Protein AF-A0A9E0VFA7-F1 (afdb_monomer)

pLDDT: mean 85.07, std 14.91, range [40.34, 97.62]

Solvent-accessible surface area (backbone atoms only — not comparable to full-atom values): 9051 Å² total; per-residue (Å²): 84,67,51,34,34,36,66,88,75,55,66,64,76,35,73,56,72,43,45,47,101,84,68,49,16,38,23,59,48,34,60,34,69,40,54,29,66,92,54,72,60,53,74,63,62,88,56,39,33,66,46,60,54,50,78,80,48,56,93,80,73,65,58,64,17,27,34,29,27,30,57,41,98,86,35,36,60,39,95,61,74,56,40,35,35,30,35,58,51,71,60,99,60,26,35,34,28,40,38,37,32,65,91,67,31,24,33,43,80,49,71,23,37,55,61,96,66,88,65,85,39,69,63,34,31,80,44,34,20,31,40,32,30,72,67,28,51,52,52,54,73,65,58,73,92,82,80,91,84,89,88,76,85,86,72,88,80,132

Radius of gyration: 18.78 Å; Cα contacts (8 Å, |Δi|>4): 299; chains: 1; bounding box: 44×72×36 Å

Structure (mmCIF, N/CA/C/O backbone):
data_AF-A0A9E0VFA7-F1
#
_entry.id   AF-A0A9E0VFA7-F1
#
loop_
_atom_site.group_PDB
_atom_site.id
_atom_site.type_symbol
_atom_site.label_atom_id
_atom_site.label_alt_id
_atom_site.label_comp_id
_atom_site.label_asym_id
_atom_site.label_entity_id
_atom_site.label_seq_id
_atom_site.pdbx_PDB_ins_code
_atom_site.Cartn_x
_atom_site.Cartn_y
_atom_site.Cartn_z
_atom_site.occupancy
_atom_site.B_iso_or_equiv
_atom_site.auth_seq_id
_atom_site.auth_comp_id
_atom_site.auth_asym_id
_atom_site.auth_atom_id
_atom_site.pdbx_PDB_model_num
ATOM 1 N N . MET A 1 1 ? 10.549 -10.320 6.053 1.00 67.88 1 MET A N 1
ATOM 2 C CA . MET A 1 1 ? 9.140 -10.601 5.684 1.00 67.88 1 MET A CA 1
ATOM 3 C C . MET A 1 1 ? 8.319 -9.315 5.656 1.00 67.88 1 MET A C 1
ATOM 5 O O . MET A 1 1 ? 8.331 -8.617 6.662 1.00 67.88 1 MET A O 1
ATOM 9 N N . PRO A 1 2 ? 7.638 -8.977 4.548 1.00 82.06 2 PRO A N 1
ATOM 10 C CA . PRO A 1 2 ? 6.788 -7.786 4.464 1.00 82.06 2 PRO A CA 1
ATOM 11 C C . PRO A 1 2 ? 5.551 -7.907 5.367 1.00 82.06 2 PRO A C 1
ATOM 13 O O . PRO A 1 2 ? 5.141 -9.011 5.723 1.00 82.06 2 PRO A O 1
ATOM 16 N N . PHE A 1 3 ? 4.925 -6.781 5.716 1.00 90.62 3 PHE A N 1
ATOM 17 C CA . PHE A 1 3 ? 3.657 -6.806 6.451 1.00 90.62 3 PHE A CA 1
ATOM 18 C C . PHE A 1 3 ? 2.528 -7.245 5.523 1.00 90.62 3 PHE A C 1
ATOM 20 O O . PHE A 1 3 ? 2.261 -6.577 4.523 1.00 90.62 3 PHE A O 1
ATOM 27 N N . VAL A 1 4 ? 1.865 -8.353 5.853 1.00 93.56 4 VAL A N 1
ATOM 28 C CA . VAL A 1 4 ? 0.746 -8.894 5.074 1.00 93.56 4 VAL A CA 1
ATOM 29 C C . VAL A 1 4 ? -0.527 -8.795 5.901 1.00 93.56 4 VAL A C 1
ATOM 31 O O . VAL A 1 4 ? -0.654 -9.438 6.939 1.00 93.56 4 VAL A O 1
ATOM 34 N N . VAL A 1 5 ? -1.468 -7.980 5.442 1.00 94.31 5 VAL A N 1
ATOM 35 C CA . VAL A 1 5 ? -2.815 -7.859 5.996 1.00 94.31 5 VAL A CA 1
ATOM 36 C C . VAL A 1 5 ? -3.638 -9.083 5.614 1.00 94.31 5 VAL A C 1
ATOM 38 O O . VAL A 1 5 ? -3.678 -9.493 4.454 1.00 94.31 5 VAL A O 1
ATOM 41 N N . ASP A 1 6 ? -4.354 -9.632 6.588 1.00 95.12 6 ASP A N 1
ATOM 42 C CA . ASP A 1 6 ? -5.394 -10.622 6.363 1.00 95.12 6 ASP A CA 1
ATOM 43 C C . ASP A 1 6 ? -6.612 -9.940 5.727 1.00 95.12 6 ASP A C 1
ATOM 45 O O . ASP A 1 6 ? -7.550 -9.491 6.388 1.00 95.12 6 ASP A O 1
ATOM 49 N N . VAL A 1 7 ? -6.570 -9.849 4.400 1.00 93.69 7 VAL A N 1
ATOM 50 C CA . VAL A 1 7 ? -7.603 -9.235 3.556 1.00 93.69 7 VAL A CA 1
ATOM 51 C C . VAL A 1 7 ? -9.001 -9.812 3.783 1.00 93.69 7 VAL A C 1
ATOM 53 O O . VAL A 1 7 ? -9.976 -9.117 3.516 1.00 93.69 7 VAL A O 1
ATOM 56 N N . SER A 1 8 ? -9.124 -11.047 4.290 1.00 92.81 8 SER A N 1
ATOM 57 C CA . SER A 1 8 ? -10.424 -11.665 4.590 1.00 92.81 8 SER A CA 1
ATOM 58 C C . SER A 1 8 ? -11.102 -11.060 5.823 1.00 92.81 8 SER A C 1
ATOM 60 O O . SER A 1 8 ? -12.323 -11.110 5.948 1.00 92.81 8 SER A O 1
ATOM 62 N N . LYS A 1 9 ? -10.314 -10.447 6.711 1.00 93.19 9 LYS A N 1
ATOM 63 C CA . LYS A 1 9 ? -10.776 -9.795 7.942 1.00 93.19 9 LYS A CA 1
ATOM 64 C C . LYS A 1 9 ? -10.898 -8.278 7.801 1.00 93.19 9 LYS A C 1
ATOM 66 O O . LYS A 1 9 ? -11.236 -7.595 8.769 1.00 93.19 9 LYS A O 1
ATOM 71 N N . VAL A 1 10 ? -10.602 -7.731 6.622 1.00 93.69 10 VAL A N 1
ATOM 72 C CA . VAL A 1 10 ? -10.739 -6.297 6.365 1.00 93.69 10 VAL A CA 1
ATOM 73 C C . VAL A 1 10 ? -12.216 -5.928 6.245 1.00 93.69 10 VAL A C 1
ATOM 75 O O . VAL A 1 10 ? -12.956 -6.501 5.449 1.00 93.69 10 VAL A O 1
ATOM 78 N N . GLN A 1 11 ? -12.641 -4.924 7.010 1.00 93.19 11 GLN A N 1
ATOM 79 C CA . GLN A 1 11 ? -14.004 -4.395 6.962 1.00 93.19 11 GLN A CA 1
ATOM 80 C C . GLN A 1 11 ? -14.161 -3.414 5.792 1.00 93.19 11 GLN A C 1
ATOM 82 O O . GLN A 1 11 ? -13.991 -2.202 5.937 1.00 93.19 11 GLN A O 1
ATOM 87 N N . LEU A 1 12 ? -14.466 -3.949 4.609 1.00 92.88 12 LEU A N 1
ATOM 88 C CA . LEU A 1 12 ? -14.737 -3.151 3.411 1.00 92.88 12 LEU A CA 1
ATOM 89 C C . LEU A 1 12 ? -16.100 -2.462 3.494 1.00 92.88 12 LEU A C 1
ATOM 91 O O . LEU A 1 12 ? -17.063 -3.032 3.997 1.00 92.88 12 LEU A O 1
ATOM 95 N N . ASN A 1 13 ? -16.199 -1.256 2.933 1.00 91.94 13 ASN A N 1
ATOM 96 C CA . ASN A 1 13 ? -17.434 -0.462 2.861 1.00 91.94 13 ASN A CA 1
ATOM 97 C C . ASN A 1 13 ? -18.069 -0.075 4.212 1.00 91.94 13 ASN A C 1
ATOM 99 O O . ASN A 1 13 ? -19.162 0.488 4.218 1.00 91.94 13 ASN A O 1
ATOM 103 N N . VAL A 1 14 ? -17.392 -0.307 5.337 1.00 92.50 14 VAL A N 1
ATOM 104 C CA . VAL A 1 14 ? -17.870 0.078 6.670 1.00 92.50 14 VAL A CA 1
ATOM 105 C C . VAL A 1 14 ? -17.295 1.445 7.044 1.00 92.50 14 VAL A C 1
ATOM 107 O O . VAL A 1 14 ? -16.077 1.630 7.098 1.00 92.50 14 VAL A O 1
ATOM 110 N N . GLU A 1 15 ? -18.167 2.425 7.282 1.00 89.81 15 GLU A N 1
ATOM 111 C CA . GLU A 1 15 ? -17.752 3.780 7.656 1.00 89.81 15 GLU A CA 1
ATOM 112 C C . GLU A 1 15 ? -17.114 3.804 9.048 1.00 89.81 15 GLU A C 1
ATOM 114 O O . GLU A 1 15 ? -17.658 3.281 10.019 1.00 89.81 15 GLU A O 1
ATOM 119 N N . GLY A 1 16 ? -15.940 4.425 9.149 1.00 88.38 16 GLY A N 1
ATOM 120 C CA . GLY A 1 16 ? -15.230 4.602 10.410 1.00 88.38 16 GLY A CA 1
ATOM 121 C C . GLY A 1 16 ? -14.711 3.305 11.033 1.00 88.38 16 GLY A C 1
ATOM 122 O O . GLY A 1 16 ? -14.356 3.334 12.212 1.00 88.38 16 GLY A O 1
ATOM 123 N N . ALA A 1 17 ? -14.646 2.205 10.269 1.00 89.81 17 ALA A N 1
ATOM 124 C CA . ALA A 1 17 ? -14.107 0.927 10.739 1.00 89.81 17 ALA A CA 1
ATOM 125 C C . ALA A 1 17 ? -12.658 1.052 11.230 1.00 89.81 17 ALA A C 1
ATOM 127 O O . ALA A 1 17 ? -12.287 0.430 12.220 1.00 89.81 17 ALA A O 1
ATOM 128 N N . TYR A 1 18 ? -11.871 1.907 10.569 1.00 90.88 18 TYR A N 1
ATOM 129 C CA . TYR A 1 18 ? -10.485 2.190 10.925 1.00 90.88 18 TYR A CA 1
ATOM 130 C C . TYR A 1 18 ? -10.308 3.690 11.145 1.00 90.88 18 TYR A C 1
ATOM 132 O O . TYR A 1 18 ? -9.979 4.444 10.228 1.00 90.88 18 TYR A O 1
ATOM 140 N N . LYS A 1 19 ? -10.569 4.147 12.368 1.00 92.31 19 LYS A N 1
ATOM 141 C CA . LYS A 1 19 ? -10.413 5.550 12.764 1.00 92.31 19 LYS A CA 1
ATOM 142 C C . LYS A 1 19 ? -9.446 5.673 13.928 1.00 92.31 19 LYS A C 1
ATOM 144 O O . LYS A 1 19 ? -9.333 4.777 14.764 1.00 92.31 19 LYS A O 1
ATOM 149 N N . ASN A 1 20 ? -8.737 6.791 14.000 1.00 89.19 20 ASN A N 1
ATOM 150 C CA . ASN A 1 20 ? -7.921 7.091 15.171 1.00 89.19 20 ASN A CA 1
ATOM 151 C C . ASN A 1 20 ? -8.798 7.616 16.325 1.00 89.19 20 ASN A C 1
ATOM 153 O O . ASN A 1 20 ? -9.995 7.856 16.160 1.00 89.19 20 ASN A O 1
ATOM 157 N N . GLY A 1 21 ? -8.195 7.857 17.493 1.00 85.19 21 GLY A N 1
ATOM 158 C CA . GLY A 1 21 ? -8.906 8.401 18.660 1.00 85.19 21 GLY A CA 1
ATOM 159 C C . GLY A 1 21 ? -9.537 9.788 18.454 1.00 85.19 21 GLY A C 1
ATOM 160 O O . GLY A 1 21 ? -10.347 10.207 19.271 1.00 85.19 21 GLY A O 1
ATOM 161 N N . LYS A 1 22 ? -9.203 10.493 17.363 1.00 86.69 22 LYS A N 1
ATOM 162 C CA . LYS A 1 22 ? -9.805 11.778 16.963 1.00 86.69 22 LYS A CA 1
ATOM 163 C C . LYS A 1 22 ? -10.931 11.619 15.931 1.00 86.69 22 LYS A C 1
ATOM 165 O O . LYS A 1 22 ? -11.510 12.612 15.512 1.00 86.69 22 LYS A O 1
ATOM 170 N N . GLY A 1 23 ? -11.229 10.391 15.502 1.00 86.00 23 GLY A N 1
ATOM 171 C CA . GLY A 1 23 ? -12.226 10.102 14.471 1.00 86.00 23 GLY A CA 1
ATOM 172 C C . GLY A 1 23 ? -11.729 10.248 13.027 1.00 86.00 23 GLY A C 1
ATOM 173 O O . GLY A 1 23 ? -12.529 10.093 12.107 1.00 86.00 23 GLY A O 1
ATOM 174 N N . ASN A 1 24 ? -10.434 10.498 12.802 1.00 89.50 24 ASN A N 1
ATOM 175 C CA . ASN A 1 24 ? -9.875 10.611 11.451 1.00 89.50 24 ASN A CA 1
ATOM 176 C C . ASN A 1 24 ? -9.651 9.227 10.830 1.00 89.50 24 ASN A C 1
ATOM 178 O O . ASN A 1 24 ? -9.212 8.296 11.508 1.00 89.50 24 ASN A O 1
ATOM 182 N N . THR A 1 25 ? -9.879 9.127 9.524 1.00 88.75 25 THR A N 1
ATOM 183 C CA . THR A 1 25 ? -9.824 7.899 8.712 1.00 88.75 25 THR A CA 1
ATOM 184 C C . THR A 1 25 ? -8.699 8.001 7.684 1.00 88.75 25 THR A C 1
ATOM 186 O O . THR A 1 25 ? -8.888 7.907 6.474 1.00 88.75 25 THR A O 1
ATOM 189 N N . GLU A 1 26 ? -7.488 8.254 8.171 1.00 90.38 26 GLU A N 1
ATOM 190 C CA . GLU A 1 26 ? -6.306 8.404 7.322 1.00 90.38 26 GLU A CA 1
ATOM 191 C C . GLU A 1 26 ? -5.855 7.057 6.737 1.00 90.38 26 GLU A C 1
ATOM 193 O O . GLU A 1 26 ? -6.118 5.989 7.298 1.00 90.38 26 GLU A O 1
ATOM 198 N N . CYS A 1 27 ? -5.128 7.108 5.621 1.00 90.44 27 CYS A N 1
ATOM 199 C CA . CYS A 1 27 ? -4.595 5.923 4.948 1.00 90.44 27 CYS A CA 1
ATOM 200 C C . CYS A 1 27 ? -3.649 5.111 5.846 1.00 90.44 27 CYS A C 1
ATOM 202 O O . CYS A 1 27 ? -3.764 3.890 5.939 1.00 90.44 27 CYS A O 1
ATOM 204 N N . VAL A 1 28 ? -2.776 5.802 6.587 1.00 91.19 28 VAL A N 1
ATOM 205 C CA . VAL A 1 28 ? -1.843 5.191 7.548 1.00 91.19 28 VAL A CA 1
ATOM 206 C C . VAL A 1 28 ? -2.589 4.505 8.694 1.00 91.19 28 VAL A C 1
ATOM 208 O O . VAL A 1 28 ? -2.216 3.409 9.101 1.00 91.19 28 VAL A O 1
ATOM 211 N N . VAL A 1 29 ? -3.670 5.119 9.185 1.00 91.44 29 VAL A N 1
ATOM 212 C CA . VAL A 1 29 ? -4.480 4.566 10.282 1.00 91.44 29 VAL A CA 1
ATOM 213 C C . VAL A 1 29 ? -5.069 3.218 9.885 1.00 91.44 29 VAL A C 1
ATOM 215 O O . VAL A 1 29 ? -5.031 2.284 10.681 1.00 91.44 29 VAL A O 1
ATOM 218 N N . PHE A 1 30 ? -5.556 3.095 8.648 1.00 93.62 30 PHE A N 1
ATOM 219 C CA . PHE A 1 30 ? -6.049 1.818 8.145 1.00 93.62 30 PHE A CA 1
ATOM 220 C C . PHE A 1 30 ? -4.967 0.749 8.143 1.00 93.62 30 PHE A C 1
ATOM 222 O O . PHE A 1 30 ? -5.155 -0.284 8.775 1.00 93.62 30 PHE A O 1
ATOM 229 N N . VAL A 1 31 ? -3.829 0.987 7.488 1.00 93.50 31 VAL A N 1
ATOM 230 C CA . VAL A 1 31 ? -2.798 -0.057 7.379 1.00 93.50 31 VAL A CA 1
ATOM 231 C C . VAL A 1 31 ? -2.207 -0.441 8.740 1.00 93.50 31 VAL A C 1
ATOM 233 O O . VAL A 1 31 ? -1.838 -1.593 8.928 1.00 93.50 31 VAL A O 1
ATOM 236 N N . GLN A 1 32 ? -2.168 0.478 9.711 1.00 92.94 32 GLN A N 1
ATOM 237 C CA . GLN A 1 32 ? -1.704 0.197 11.077 1.00 92.94 32 GLN A CA 1
ATOM 238 C C . GLN A 1 32 ? -2.697 -0.606 11.918 1.00 92.94 32 GLN A C 1
ATOM 240 O O . GLN A 1 32 ? -2.275 -1.407 12.749 1.00 92.94 32 GLN A O 1
ATOM 245 N N . GLN A 1 33 ? -3.999 -0.394 11.721 1.00 93.94 33 GLN A N 1
ATOM 246 C CA . GLN A 1 33 ? -5.056 -1.091 12.460 1.00 93.94 33 GLN A CA 1
ATOM 247 C C . GLN A 1 33 ? -5.551 -2.361 11.756 1.00 93.94 33 GLN A C 1
ATOM 249 O O . GLN A 1 33 ? -6.254 -3.1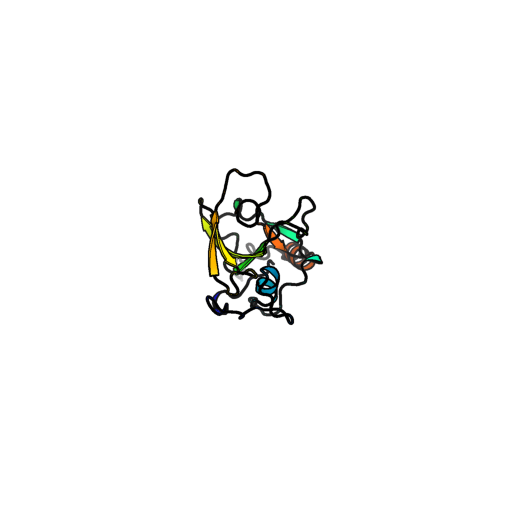68 12.364 1.00 93.94 33 GLN A O 1
ATOM 254 N N . ALA A 1 34 ? -5.229 -2.536 10.474 1.00 93.25 34 ALA A N 1
ATOM 255 C CA . ALA A 1 34 ? -5.623 -3.708 9.714 1.00 93.25 34 ALA A CA 1
ATOM 256 C C . ALA A 1 34 ? -4.995 -4.983 10.314 1.00 93.25 34 ALA A C 1
ATOM 258 O O . ALA A 1 34 ? -3.818 -4.982 10.683 1.00 93.25 34 ALA A O 1
ATOM 259 N N . PRO A 1 35 ? -5.761 -6.083 10.412 1.00 92.44 35 PRO A N 1
ATOM 260 C CA . PRO A 1 35 ? -5.275 -7.315 11.018 1.00 92.44 35 PRO A CA 1
ATOM 261 C C . PRO A 1 35 ? -4.189 -7.935 10.142 1.00 92.44 35 PRO A C 1
ATOM 263 O O . PRO A 1 35 ? -4.428 -8.214 8.969 1.00 92.44 35 PRO A O 1
ATOM 266 N N . LEU A 1 36 ? -3.006 -8.177 10.702 1.00 92.75 36 LEU A N 1
ATOM 267 C CA . LEU A 1 36 ? -1.928 -8.865 9.996 1.00 92.75 36 LEU A CA 1
ATOM 268 C C . LEU A 1 36 ? -2.087 -10.388 10.061 1.00 92.75 36 LEU A C 1
ATOM 270 O O . LEU A 1 36 ? -2.552 -10.949 11.059 1.00 92.75 36 LEU A O 1
ATOM 274 N N . VAL A 1 37 ? -1.646 -11.067 9.004 1.00 89.38 37 VAL A N 1
ATOM 275 C CA . VAL A 1 37 ? -1.430 -12.515 9.005 1.00 89.38 37 VAL A CA 1
ATOM 276 C C . VAL A 1 37 ? -0.347 -12.826 10.043 1.00 89.38 37 VAL A C 1
ATOM 278 O O . VAL A 1 37 ? 0.745 -12.271 9.985 1.00 89.38 37 VAL A O 1
ATOM 281 N N . GLY A 1 38 ? -0.660 -13.684 11.016 1.00 84.75 38 GLY A N 1
ATOM 282 C CA . GLY A 1 38 ? 0.231 -13.982 12.148 1.00 84.75 38 GLY A CA 1
ATOM 283 C C . GLY A 1 38 ? 0.088 -13.040 13.353 1.00 84.75 38 GLY A C 1
ATOM 284 O O . GLY A 1 38 ? 0.730 -13.269 14.374 1.00 84.75 38 GLY A O 1
ATOM 285 N N . GLY A 1 39 ? -0.794 -12.037 13.279 1.00 83.81 39 GLY A N 1
ATOM 286 C CA . GLY A 1 39 ? -1.047 -11.090 14.366 1.00 83.81 39 GLY A CA 1
ATOM 287 C C . GLY A 1 39 ? -0.067 -9.912 14.411 1.00 83.81 39 GLY A C 1
ATOM 288 O O . GLY A 1 39 ? 0.823 -9.775 13.576 1.00 83.81 39 GLY A O 1
ATOM 289 N N . GLY A 1 40 ? -0.265 -9.024 15.388 1.00 86.50 40 GLY A N 1
ATOM 290 C CA . GLY A 1 40 ? 0.479 -7.768 15.508 1.00 86.50 40 GLY A CA 1
ATOM 291 C C . GLY A 1 40 ? -0.117 -6.626 14.679 1.00 86.50 40 GLY A C 1
ATOM 292 O O . GLY A 1 40 ? -1.257 -6.691 14.222 1.00 86.50 40 GLY A O 1
ATOM 293 N N . SER A 1 41 ? 0.663 -5.559 14.519 1.00 88.12 41 SER A N 1
ATOM 294 C CA . SER A 1 41 ? 0.263 -4.329 13.831 1.00 88.12 41 SER A CA 1
ATOM 295 C C . SER A 1 41 ? 1.437 -3.741 13.061 1.00 88.12 41 SER A C 1
ATOM 297 O O . SER A 1 41 ? 2.591 -3.884 13.474 1.00 88.12 41 SER A O 1
ATOM 299 N N . VAL A 1 42 ? 1.152 -3.023 11.976 1.00 89.88 42 VAL A N 1
ATOM 300 C CA . VAL A 1 42 ? 2.191 -2.284 11.249 1.00 89.88 42 VAL A CA 1
ATOM 301 C C . VAL A 1 42 ? 2.721 -1.164 12.156 1.00 89.88 42 VAL A C 1
ATOM 303 O O . VAL A 1 42 ? 1.922 -0.432 12.745 1.00 89.88 42 VAL A O 1
ATOM 306 N N . PRO A 1 43 ? 4.048 -1.002 12.300 1.00 92.06 43 PRO A N 1
ATOM 307 C CA . PRO A 1 43 ? 4.618 0.019 13.171 1.00 92.06 43 PRO A CA 1
ATOM 308 C C . PRO A 1 43 ? 4.377 1.450 12.662 1.00 92.06 43 PRO A C 1
ATOM 310 O O . PRO A 1 43 ? 3.856 1.683 11.567 1.00 92.06 43 PRO A O 1
ATOM 313 N N . GLY A 1 44 ? 4.802 2.432 13.462 1.00 92.00 44 GLY A N 1
ATOM 314 C CA . GLY A 1 44 ? 4.833 3.845 13.077 1.00 92.00 44 GLY A CA 1
ATOM 315 C C . GLY A 1 44 ? 5.607 4.092 11.776 1.00 92.00 44 GLY A C 1
ATOM 316 O O . GLY A 1 44 ? 6.612 3.433 11.513 1.00 92.00 44 GLY A O 1
ATOM 317 N N . THR A 1 45 ? 5.171 5.077 10.985 1.00 92.56 45 THR A N 1
ATOM 318 C CA . THR A 1 45 ? 5.755 5.399 9.666 1.00 92.56 45 THR A CA 1
ATOM 319 C C . THR A 1 45 ? 7.226 5.813 9.727 1.00 92.56 45 THR A C 1
ATOM 321 O O . THR A 1 45 ? 7.928 5.704 8.729 1.00 92.56 45 THR A O 1
ATOM 324 N N . SER A 1 46 ? 7.720 6.248 10.891 1.00 90.38 46 SER A N 1
ATOM 325 C CA . SER A 1 46 ? 9.139 6.554 11.126 1.00 90.38 46 SER A CA 1
ATOM 326 C C . SER A 1 46 ? 10.053 5.331 11.019 1.00 90.38 46 SER A C 1
ATOM 328 O O . SER A 1 46 ? 11.246 5.477 10.767 1.00 90.38 46 SER A O 1
ATOM 330 N N . LEU A 1 47 ? 9.505 4.129 11.208 1.00 91.25 47 LEU A N 1
ATOM 331 C CA . LEU A 1 47 ? 10.239 2.870 11.091 1.00 91.25 47 LEU A CA 1
ATOM 332 C C . LEU A 1 47 ? 10.164 2.276 9.683 1.00 91.25 47 LEU A C 1
ATOM 334 O O . LEU A 1 47 ? 10.873 1.310 9.397 1.00 91.25 47 LEU A O 1
ATOM 338 N N . TRP A 1 48 ? 9.311 2.829 8.818 1.00 93.62 48 TRP A N 1
ATOM 339 C CA . TRP A 1 48 ? 9.101 2.297 7.482 1.00 93.62 48 TRP A CA 1
ATOM 340 C C . TRP A 1 48 ? 10.308 2.572 6.600 1.00 93.62 48 TRP A C 1
ATOM 342 O O . TRP A 1 48 ? 10.886 3.660 6.603 1.00 93.62 48 TRP A O 1
ATOM 352 N N . LYS A 1 49 ? 10.654 1.563 5.813 1.00 91.00 49 LYS A N 1
ATOM 353 C CA . LYS A 1 49 ? 11.693 1.605 4.802 1.00 91.00 49 LYS A CA 1
ATOM 354 C C . LYS A 1 49 ? 11.122 1.164 3.469 1.00 91.00 49 LYS A C 1
ATOM 356 O O . LYS A 1 49 ? 10.252 0.293 3.401 1.00 91.00 49 LYS A O 1
ATOM 361 N N . LYS A 1 50 ? 11.628 1.818 2.429 1.00 91.75 50 LYS A N 1
ATOM 362 C CA . LYS A 1 50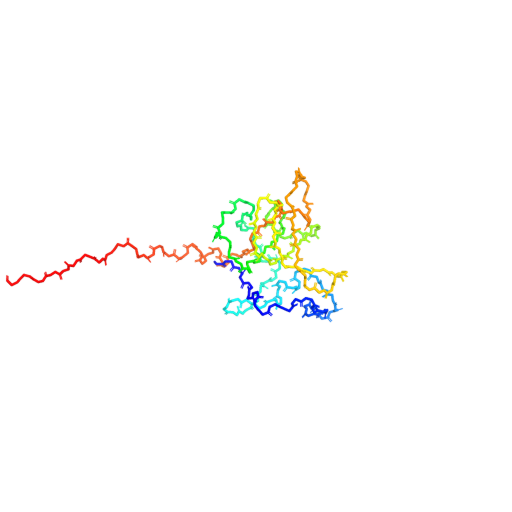 ? 11.332 1.526 1.034 1.00 91.75 50 LYS A CA 1
ATOM 363 C C . LYS A 1 50 ? 11.879 0.141 0.686 1.00 91.75 50 LYS A C 1
ATOM 365 O O . LYS A 1 50 ? 13.093 -0.035 0.634 1.00 91.75 50 LYS A O 1
ATOM 370 N N . GLY A 1 51 ? 10.984 -0.819 0.486 1.00 92.38 51 GLY A N 1
ATOM 371 C CA . GLY A 1 51 ? 11.320 -2.171 0.050 1.00 92.38 51 GLY A CA 1
ATOM 372 C C . GLY A 1 51 ? 11.246 -2.322 -1.468 1.00 92.38 51 GLY A C 1
ATOM 373 O O . GLY A 1 51 ? 11.540 -1.397 -2.234 1.00 92.38 51 GLY A O 1
ATOM 374 N N . LYS A 1 52 ? 10.809 -3.506 -1.909 1.00 92.50 52 LYS A N 1
ATOM 375 C CA . LYS A 1 52 ? 10.641 -3.840 -3.330 1.00 92.50 52 LYS A CA 1
ATOM 376 C C . LYS A 1 52 ? 9.717 -2.848 -4.046 1.00 92.50 52 LYS A C 1
ATOM 378 O O . LYS A 1 52 ? 8.663 -2.470 -3.534 1.00 92.50 52 LYS A O 1
ATOM 383 N N . TYR A 1 53 ? 10.109 -2.451 -5.252 1.00 93.88 53 TYR A N 1
ATOM 384 C CA . TYR A 1 53 ? 9.283 -1.616 -6.114 1.00 93.88 53 TYR A CA 1
ATOM 385 C C . TYR A 1 53 ? 8.133 -2.426 -6.711 1.00 93.88 53 TYR A C 1
ATOM 387 O O . TYR A 1 53 ? 8.354 -3.493 -7.277 1.00 93.88 53 TYR A O 1
ATOM 395 N N . VAL A 1 54 ? 6.902 -1.931 -6.550 1.00 94.25 54 VAL A N 1
ATOM 396 C CA . VAL A 1 54 ? 5.694 -2.708 -6.858 1.00 94.25 54 VAL A CA 1
ATOM 397 C C . VAL A 1 54 ? 5.551 -2.942 -8.363 1.00 94.25 54 VAL A C 1
ATOM 399 O O . VAL A 1 54 ? 5.345 -4.077 -8.776 1.00 94.25 54 VAL A O 1
ATOM 402 N N . LYS A 1 55 ? 5.764 -1.907 -9.186 1.00 92.00 55 LYS A N 1
ATOM 403 C CA . LYS A 1 55 ? 5.630 -1.987 -10.652 1.00 92.00 55 LYS A CA 1
ATOM 404 C C . LYS A 1 55 ? 6.565 -3.011 -11.304 1.00 92.00 55 LYS A C 1
ATOM 406 O O . LYS A 1 55 ? 6.157 -3.686 -12.240 1.00 92.00 55 LYS A O 1
ATOM 411 N N . ASP A 1 56 ? 7.787 -3.143 -10.796 1.00 92.56 56 ASP A N 1
ATOM 412 C CA . ASP A 1 56 ? 8.785 -4.060 -11.364 1.00 92.56 56 ASP A CA 1
ATOM 413 C C . ASP A 1 56 ? 8.634 -5.497 -10.836 1.00 92.56 56 ASP A C 1
ATOM 415 O O . ASP A 1 56 ? 9.308 -6.415 -11.308 1.00 92.56 56 ASP A O 1
ATOM 419 N N . ALA A 1 57 ? 7.769 -5.714 -9.841 1.00 91.38 57 ALA A N 1
ATOM 420 C CA . ALA A 1 57 ? 7.554 -7.032 -9.269 1.00 91.38 57 ALA A CA 1
ATOM 421 C C . ALA A 1 57 ? 6.755 -7.927 -10.225 1.00 91.38 57 ALA A C 1
ATOM 423 O O . ALA A 1 57 ? 5.697 -7.556 -10.738 1.00 91.38 57 ALA A O 1
ATOM 424 N N . LYS A 1 58 ? 7.230 -9.156 -10.428 1.00 87.56 58 LYS A N 1
ATOM 425 C CA . LYS A 1 58 ? 6.516 -10.139 -11.250 1.00 87.56 58 LYS A CA 1
ATOM 426 C C . LYS A 1 58 ? 5.270 -10.656 -10.534 1.00 87.56 58 LYS A C 1
ATOM 428 O O . LYS A 1 58 ? 5.160 -10.610 -9.305 1.00 87.56 58 LYS A O 1
ATOM 433 N N . ALA A 1 59 ? 4.339 -11.210 -11.309 1.00 79.19 59 ALA A N 1
ATOM 434 C CA . ALA A 1 59 ? 3.168 -11.885 -10.764 1.00 79.19 59 ALA A CA 1
ATOM 435 C C . ALA A 1 59 ? 3.589 -12.957 -9.739 1.00 79.19 59 ALA A C 1
ATOM 437 O O . ALA A 1 59 ? 4.412 -13.821 -10.033 1.00 79.19 59 ALA A O 1
ATOM 438 N N . GLY A 1 60 ? 3.030 -12.879 -8.530 1.00 83.06 60 GLY A N 1
ATOM 439 C CA . GLY A 1 60 ? 3.346 -13.786 -7.423 1.00 83.06 60 GLY A CA 1
ATOM 440 C C . GLY A 1 60 ? 4.508 -13.352 -6.522 1.00 83.06 60 GLY A C 1
ATOM 441 O O . GLY A 1 60 ? 4.663 -13.932 -5.453 1.00 83.06 60 GLY A O 1
ATOM 442 N N . GLU A 1 61 ? 5.285 -12.321 -6.876 1.00 89.62 61 GLU A N 1
ATOM 443 C CA . GLU A 1 61 ? 6.365 -11.830 -6.003 1.00 89.62 61 GLU A CA 1
ATOM 444 C C . GLU A 1 61 ? 5.864 -10.993 -4.821 1.00 89.62 61 GLU A C 1
ATOM 446 O O . GLU A 1 61 ? 6.527 -10.928 -3.786 1.00 89.62 61 GLU A O 1
ATOM 451 N N . ILE A 1 62 ? 4.717 -10.331 -4.979 1.00 93.31 62 ILE A N 1
ATOM 452 C CA . ILE A 1 62 ? 4.059 -9.568 -3.917 1.00 93.31 62 ILE A CA 1
ATOM 453 C C . ILE A 1 62 ? 2.788 -10.309 -3.530 1.00 93.31 62 ILE A C 1
ATOM 455 O O . ILE A 1 62 ? 1.894 -10.522 -4.355 1.00 93.31 62 ILE A O 1
ATOM 459 N N . ALA A 1 63 ? 2.714 -10.703 -2.263 1.00 94.12 63 ALA A N 1
ATOM 460 C CA . ALA A 1 63 ? 1.556 -11.392 -1.729 1.00 94.12 63 ALA A CA 1
ATOM 461 C C . ALA A 1 63 ? 0.348 -10.448 -1.653 1.00 94.12 63 ALA A C 1
ATOM 463 O O . ALA A 1 63 ? 0.453 -9.275 -1.285 1.00 94.12 63 ALA A O 1
ATOM 464 N N . LYS A 1 64 ? -0.842 -10.978 -1.94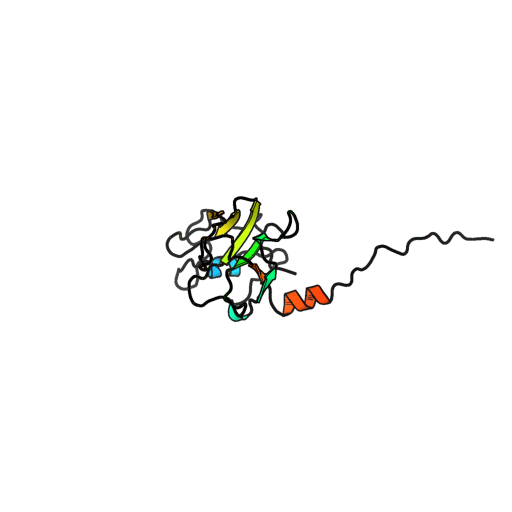5 1.00 95.88 64 LYS A N 1
ATOM 465 C CA . LYS A 1 64 ? -2.095 -10.278 -1.648 1.00 95.88 64 LYS A CA 1
ATOM 466 C C . LYS A 1 64 ? -2.139 -9.945 -0.153 1.00 95.88 64 LYS A C 1
ATOM 468 O O . LYS A 1 64 ? -1.903 -10.815 0.679 1.00 95.88 64 LYS A O 1
ATOM 473 N N . GLY A 1 65 ? -2.461 -8.699 0.173 1.00 95.81 65 GLY A N 1
ATOM 474 C CA . GLY A 1 65 ? -2.445 -8.178 1.536 1.00 95.81 65 GLY A CA 1
ATOM 475 C C . GLY A 1 65 ? -1.171 -7.419 1.902 1.00 95.81 65 GLY A C 1
ATOM 476 O O . GLY A 1 65 ? -1.139 -6.790 2.956 1.00 95.81 65 GLY A O 1
ATOM 477 N N . THR A 1 66 ? -0.124 -7.434 1.073 1.00 96.56 66 THR A N 1
ATOM 478 C CA . THR A 1 66 ? 1.111 -6.706 1.382 1.00 96.56 66 THR A CA 1
ATOM 479 C C . THR A 1 66 ? 0.862 -5.204 1.527 1.00 96.56 66 THR A C 1
ATOM 481 O O . THR A 1 66 ? 0.214 -4.578 0.691 1.00 96.56 66 THR A O 1
ATOM 484 N N . VAL A 1 67 ? 1.396 -4.606 2.588 1.00 96.75 67 VAL A N 1
ATOM 485 C CA . VAL A 1 67 ? 1.321 -3.159 2.798 1.00 96.75 67 VAL A CA 1
ATOM 486 C C . VAL A 1 67 ? 2.292 -2.458 1.853 1.00 96.75 67 VAL A C 1
ATOM 488 O O . VAL A 1 67 ? 3.477 -2.792 1.795 1.00 96.75 67 VAL A O 1
ATOM 491 N N . ILE A 1 68 ? 1.783 -1.472 1.122 1.00 96.75 68 ILE A N 1
ATOM 492 C CA . ILE A 1 68 ? 2.541 -0.654 0.177 1.00 96.75 68 ILE A CA 1
ATOM 493 C C . ILE A 1 68 ? 2.358 0.826 0.501 1.00 96.75 68 ILE A C 1
ATOM 495 O O . ILE A 1 68 ? 1.319 1.243 1.017 1.00 96.75 68 ILE A O 1
ATOM 499 N N . ALA A 1 69 ? 3.365 1.634 0.194 1.00 96.25 69 ALA A N 1
ATOM 500 C CA . ALA A 1 69 ? 3.322 3.066 0.441 1.00 96.25 69 ALA A CA 1
ATOM 501 C C . ALA A 1 69 ? 4.161 3.855 -0.563 1.00 96.25 69 ALA A C 1
ATOM 503 O O . ALA A 1 69 ? 5.036 3.317 -1.246 1.00 96.25 69 ALA A O 1
ATOM 504 N N . THR A 1 70 ? 3.901 5.157 -0.608 1.00 94.31 70 THR A N 1
ATOM 505 C CA . THR A 1 70 ? 4.772 6.137 -1.255 1.00 94.31 70 THR A CA 1
ATOM 506 C C . THR A 1 70 ? 5.977 6.452 -0.379 1.00 94.31 70 THR A C 1
ATOM 508 O O . THR A 1 70 ? 5.826 6.608 0.834 1.00 94.31 70 THR A O 1
ATOM 511 N N . PHE A 1 71 ? 7.139 6.642 -0.996 1.00 92.19 71 PHE A N 1
ATOM 512 C CA . PHE A 1 71 ? 8.371 7.049 -0.324 1.00 92.19 71 PHE A CA 1
ATOM 513 C C . PHE A 1 71 ? 8.975 8.287 -1.001 1.00 92.19 71 PHE A C 1
ATOM 515 O O . PHE A 1 71 ? 8.742 8.527 -2.189 1.00 92.19 71 PHE A O 1
ATOM 522 N N . ASP A 1 72 ? 9.720 9.082 -0.236 1.00 89.88 72 ASP A N 1
ATOM 523 C CA . ASP A 1 72 ? 10.553 10.164 -0.757 1.00 89.88 72 ASP A CA 1
ATOM 524 C C . ASP A 1 72 ? 11.861 9.640 -1.374 1.00 89.88 72 ASP A C 1
ATOM 526 O O . ASP A 1 72 ? 12.140 8.434 -1.390 1.00 89.88 72 ASP A O 1
ATOM 530 N N . ASP A 1 73 ? 12.673 10.564 -1.886 1.00 87.06 73 ASP A N 1
ATOM 531 C CA . ASP A 1 73 ? 13.957 10.256 -2.525 1.00 87.06 73 ASP A CA 1
ATOM 532 C C . ASP A 1 73 ? 14.978 9.672 -1.535 1.00 87.06 73 ASP A C 1
ATOM 534 O O . ASP A 1 73 ? 15.883 8.942 -1.933 1.00 87.06 73 ASP A O 1
ATOM 538 N N . ASN A 1 74 ? 14.786 9.915 -0.235 1.00 87.31 74 ASN A N 1
ATOM 539 C CA . ASN A 1 74 ? 15.591 9.349 0.846 1.00 87.31 74 ASN A CA 1
ATOM 540 C C . ASN A 1 74 ? 15.065 7.979 1.321 1.00 87.31 74 ASN A C 1
ATOM 542 O O . ASN A 1 74 ? 15.609 7.399 2.262 1.00 87.31 74 ASN A O 1
ATOM 546 N N . GLY A 1 75 ? 13.996 7.457 0.707 1.00 86.81 75 GLY A N 1
ATOM 547 C CA . GLY A 1 75 ? 13.387 6.179 1.068 1.00 86.81 75 GLY A CA 1
ATOM 548 C C . GLY A 1 75 ? 12.586 6.201 2.372 1.00 86.81 75 GLY A C 1
ATOM 549 O O . GLY A 1 75 ? 12.368 5.138 2.959 1.00 86.81 75 GLY A O 1
ATOM 550 N N . ASN A 1 76 ? 12.145 7.378 2.825 1.00 89.62 76 ASN A N 1
ATOM 551 C CA . ASN A 1 76 ? 11.289 7.553 3.999 1.00 89.62 76 ASN A CA 1
ATOM 552 C C . ASN A 1 76 ? 9.846 7.873 3.589 1.00 89.62 76 ASN A C 1
ATOM 554 O O . ASN A 1 76 ? 9.579 8.323 2.476 1.00 89.62 76 ASN A O 1
ATOM 558 N N . TYR A 1 7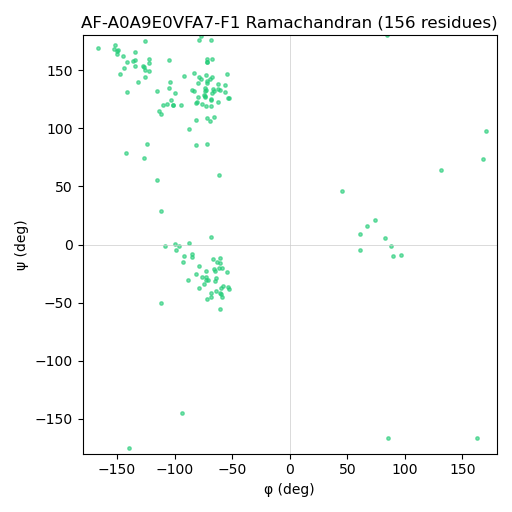7 ? 8.893 7.630 4.490 1.00 90.44 77 TYR A N 1
ATOM 559 C CA . TYR A 1 77 ? 7.502 8.007 4.250 1.00 90.44 77 TYR A CA 1
ATOM 560 C C . TYR A 1 77 ? 7.377 9.545 4.248 1.00 90.44 77 TYR A C 1
ATOM 562 O O . TYR A 1 77 ? 7.704 10.165 5.266 1.00 90.44 77 TYR A O 1
ATOM 570 N N . PRO A 1 78 ? 6.939 10.177 3.141 1.00 88.94 78 PRO A N 1
ATOM 571 C CA . PRO A 1 78 ? 7.055 11.620 2.972 1.00 88.94 78 PRO A CA 1
ATOM 572 C C . PRO A 1 78 ? 6.082 12.390 3.868 1.00 88.94 78 PRO A C 1
ATOM 574 O O . PRO A 1 78 ? 5.031 11.887 4.272 1.00 88.94 78 PRO A O 1
ATOM 577 N N . ALA A 1 79 ? 6.410 13.653 4.151 1.00 85.44 79 ALA A N 1
ATOM 578 C CA . ALA A 1 79 ? 5.512 14.555 4.867 1.00 85.44 79 ALA A CA 1
ATOM 579 C C . ALA A 1 79 ? 4.335 15.016 3.989 1.00 85.44 79 ALA A C 1
ATOM 581 O O . ALA A 1 79 ? 3.237 15.229 4.500 1.00 85.44 79 ALA A O 1
ATOM 582 N N . ASP A 1 80 ? 4.525 15.121 2.679 1.00 85.50 80 ASP A N 1
ATOM 583 C CA . ASP A 1 80 ? 3.541 15.577 1.705 1.00 85.50 80 ASP A CA 1
ATOM 584 C C . ASP A 1 80 ? 3.294 14.523 0.617 1.00 85.50 80 ASP A C 1
ATOM 586 O O . ASP A 1 80 ? 4.095 13.612 0.420 1.00 85.50 80 ASP A O 1
ATOM 590 N N . GLN A 1 81 ? 2.148 14.616 -0.069 1.00 84.50 81 GLN A N 1
ATOM 591 C CA . GLN A 1 81 ? 1.772 13.691 -1.154 1.00 84.50 81 GLN A CA 1
ATOM 592 C C . GLN A 1 81 ? 2.028 12.214 -0.807 1.00 84.50 81 GLN A C 1
ATOM 594 O O . GLN A 1 81 ? 2.592 11.448 -1.591 1.00 84.50 81 GLN A O 1
ATOM 599 N N . ARG A 1 82 ? 1.618 11.841 0.406 1.00 90.50 82 ARG A N 1
ATOM 600 C CA . ARG A 1 82 ? 1.882 10.539 1.007 1.00 90.50 82 ARG A CA 1
ATOM 601 C C . ARG A 1 82 ? 0.649 9.656 0.965 1.00 90.50 82 ARG A C 1
ATOM 603 O O . ARG A 1 82 ? -0.460 10.127 1.228 1.00 90.50 82 ARG A O 1
ATOM 610 N N . HIS A 1 83 ? 0.845 8.379 0.675 1.00 94.50 83 HIS A N 1
ATOM 611 C CA . HIS A 1 83 ? -0.230 7.403 0.716 1.00 94.50 83 HIS A CA 1
ATOM 612 C C . HIS A 1 83 ? 0.262 6.027 1.125 1.00 94.50 83 HIS A C 1
ATOM 614 O O . HIS A 1 83 ? 1.374 5.627 0.785 1.00 94.50 83 HIS A O 1
ATOM 620 N N . ALA A 1 84 ? -0.597 5.306 1.835 1.00 95.50 84 ALA A N 1
ATOM 621 C CA . ALA A 1 84 ? -0.382 3.928 2.236 1.00 95.50 84 ALA A CA 1
ATOM 622 C C . ALA A 1 84 ? -1.632 3.115 1.903 1.00 95.50 84 ALA A C 1
ATOM 624 O O . ALA A 1 84 ? -2.757 3.592 2.065 1.00 95.50 84 ALA A O 1
ATOM 625 N N . ALA A 1 85 ? -1.434 1.899 1.419 1.00 96.75 85 ALA A N 1
ATOM 626 C CA . ALA A 1 85 ? -2.509 1.042 0.961 1.00 96.75 85 ALA A CA 1
ATOM 627 C C . ALA A 1 85 ? -2.154 -0.433 1.167 1.00 96.75 85 ALA A C 1
ATOM 629 O O . ALA A 1 85 ? -1.004 -0.792 1.421 1.00 96.75 85 ALA A O 1
ATOM 630 N N . VAL A 1 86 ? -3.158 -1.293 1.040 1.00 97.31 86 VAL A N 1
ATOM 631 C CA . VAL A 1 86 ? -2.987 -2.746 1.035 1.00 97.31 86 VAL A CA 1
ATOM 632 C C . VAL A 1 86 ? -3.058 -3.229 -0.407 1.00 97.31 86 VAL A C 1
ATOM 634 O O . VAL A 1 86 ? -4.065 -3.025 -1.082 1.00 97.31 86 VAL A O 1
ATOM 637 N N . TYR A 1 87 ? -1.992 -3.865 -0.879 1.00 97.44 87 TYR A N 1
ATOM 638 C CA . TYR A 1 87 ? -1.898 -4.457 -2.207 1.00 97.44 87 TYR A CA 1
ATOM 639 C C . TYR A 1 87 ? -2.859 -5.640 -2.354 1.00 97.44 87 TYR A C 1
ATOM 641 O O . TYR A 1 87 ? -2.904 -6.522 -1.495 1.00 97.44 87 TYR A O 1
ATOM 649 N N . ILE A 1 88 ? -3.599 -5.691 -3.461 1.00 96.69 88 ILE A N 1
ATOM 650 C CA . ILE A 1 88 ? -4.503 -6.801 -3.788 1.00 96.69 88 ILE A CA 1
ATOM 651 C C . ILE A 1 88 ? -3.992 -7.592 -4.984 1.00 96.69 88 ILE A C 1
ATOM 653 O O . ILE A 1 88 ? -3.899 -8.818 -4.918 1.00 96.69 88 ILE A O 1
ATOM 657 N N . SER A 1 89 ? -3.669 -6.884 -6.059 1.00 95.62 89 SER A N 1
ATOM 658 C CA . SER A 1 89 ? -3.134 -7.426 -7.304 1.00 95.62 89 SER A CA 1
ATOM 659 C C . SER A 1 89 ? -2.577 -6.282 -8.150 1.00 95.62 89 SER A C 1
ATOM 661 O O . SER A 1 89 ? -2.850 -5.114 -7.871 1.00 95.62 89 SER A O 1
ATOM 663 N N . GLN A 1 90 ? -1.852 -6.605 -9.214 1.00 95.44 90 GLN A N 1
ATOM 664 C CA . GLN A 1 90 ? -1.480 -5.648 -10.250 1.00 95.44 90 GLN A CA 1
ATOM 665 C C . GLN A 1 90 ? -1.541 -6.289 -11.627 1.00 95.44 90 GLN A C 1
ATOM 667 O O . GLN A 1 90 ? -1.453 -7.511 -11.755 1.00 95.44 90 GLN A O 1
ATOM 672 N N . ASP A 1 91 ? -1.694 -5.440 -12.628 1.00 92.62 91 ASP A N 1
ATOM 673 C CA . ASP A 1 91 ? -1.610 -5.758 -14.045 1.00 92.62 91 ASP A CA 1
ATOM 674 C C . ASP A 1 91 ? -0.871 -4.621 -14.765 1.00 92.62 91 ASP A C 1
ATOM 676 O O . ASP A 1 91 ? -0.415 -3.671 -14.131 1.00 92.62 91 ASP A O 1
ATOM 680 N N . ASP A 1 92 ? -0.787 -4.682 -16.092 1.00 91.06 92 ASP A N 1
ATOM 681 C CA . ASP A 1 92 ? -0.115 -3.649 -16.890 1.00 91.06 92 ASP A CA 1
ATOM 682 C C . ASP A 1 92 ? -0.786 -2.262 -16.794 1.00 91.06 92 ASP A C 1
ATOM 684 O O . ASP A 1 92 ? -0.184 -1.253 -17.164 1.00 91.06 92 ASP A O 1
ATOM 688 N N . ASN A 1 93 ? -2.021 -2.176 -16.285 1.00 91.56 93 ASN A N 1
ATOM 689 C CA . ASN A 1 93 ? -2.752 -0.918 -16.138 1.00 91.56 93 ASN A CA 1
ATOM 690 C C . ASN A 1 93 ? -2.476 -0.232 -14.796 1.00 91.56 93 ASN A C 1
ATOM 692 O O . ASN A 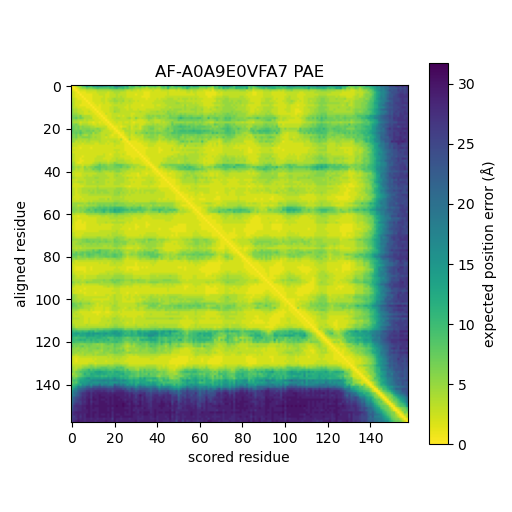1 93 ? -2.582 0.998 -14.697 1.00 91.56 93 ASN A O 1
ATOM 696 N N . GLY A 1 94 ? -2.191 -0.998 -13.742 1.00 94.25 94 GLY A N 1
ATOM 697 C CA . GLY A 1 94 ? -1.968 -0.445 -12.416 1.00 94.25 94 GLY A CA 1
ATOM 698 C C . GLY A 1 94 ? -2.069 -1.441 -11.270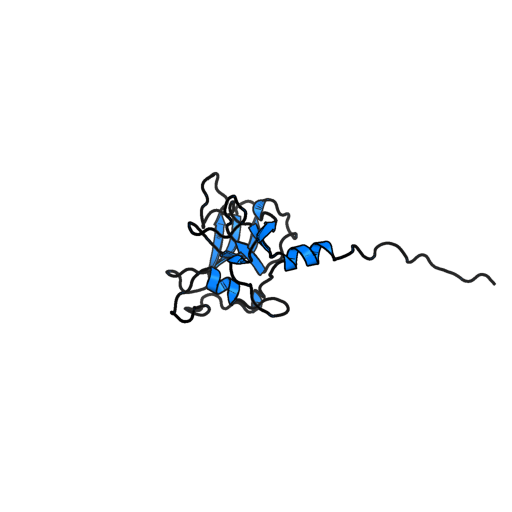 1.00 94.25 94 GLY A C 1
ATOM 699 O O . GLY A 1 94 ? -2.115 -2.657 -11.434 1.00 94.25 94 GLY A O 1
ATOM 700 N N . ILE A 1 95 ? -2.145 -0.879 -10.065 1.00 96.25 95 ILE A N 1
ATOM 701 C CA . ILE A 1 95 ? -2.191 -1.633 -8.813 1.00 96.25 95 ILE A CA 1
ATOM 702 C C . ILE A 1 95 ? -3.610 -1.572 -8.255 1.00 96.25 95 ILE A C 1
ATOM 704 O O . ILE A 1 95 ? -4.124 -0.494 -7.954 1.00 96.25 95 ILE A O 1
ATOM 708 N N . THR A 1 96 ? -4.242 -2.725 -8.071 1.00 97.06 96 THR A N 1
ATOM 709 C CA . THR A 1 96 ? -5.486 -2.827 -7.305 1.00 97.06 96 THR A CA 1
ATOM 710 C C . THR A 1 96 ? -5.153 -2.828 -5.820 1.00 97.06 96 THR A C 1
ATOM 712 O O . THR A 1 96 ? -4.351 -3.639 -5.352 1.00 97.06 96 THR A O 1
ATOM 715 N N . VAL A 1 97 ? -5.782 -1.928 -5.068 1.00 97.12 97 VAL A N 1
ATOM 716 C CA . VAL A 1 97 ? -5.512 -1.730 -3.642 1.00 97.12 97 VAL A CA 1
ATOM 717 C C . VAL A 1 97 ? -6.785 -1.621 -2.821 1.00 97.12 97 VAL A C 1
ATOM 719 O O . VAL A 1 97 ? -7.837 -1.244 -3.343 1.00 97.12 97 VAL A O 1
ATOM 722 N N . TYR A 1 98 ? -6.659 -1.885 -1.522 1.00 97.62 98 TYR A N 1
ATOM 723 C CA . TYR A 1 98 ? -7.568 -1.364 -0.506 1.00 97.62 98 TYR A CA 1
ATOM 724 C C . TYR A 1 98 ? -6.943 -0.159 0.174 1.00 97.62 98 TYR A C 1
ATOM 726 O O . TYR A 1 98 ? -5.798 -0.214 0.627 1.00 97.62 98 TYR A O 1
ATOM 734 N N . ASP A 1 99 ? -7.704 0.922 0.271 1.00 94.31 99 ASP A N 1
ATOM 735 C CA . ASP A 1 99 ? -7.294 2.107 1.005 1.00 94.31 99 ASP A CA 1
ATOM 736 C C . ASP A 1 99 ? -8.480 2.900 1.555 1.00 94.31 99 ASP A C 1
ATOM 738 O O . ASP A 1 99 ? -9.651 2.617 1.290 1.00 94.31 99 ASP A O 1
ATOM 742 N N . GLN A 1 100 ? -8.148 3.896 2.372 1.00 92.44 100 GLN A N 1
ATOM 743 C CA . GLN A 1 100 ? -9.079 4.899 2.865 1.00 92.44 100 GLN A CA 1
ATOM 744 C C . GLN A 1 100 ? -8.378 6.252 2.996 1.00 92.44 100 GLN A C 1
ATOM 746 O O . GLN A 1 100 ? -7.150 6.327 3.074 1.00 92.44 100 GLN A O 1
ATOM 751 N N . TRP A 1 101 ? -9.166 7.318 3.079 1.00 91.62 101 TRP A N 1
ATOM 752 C CA . TRP A 1 101 ? -8.712 8.655 3.456 1.00 91.62 101 TRP A CA 1
ATOM 753 C C . TRP A 1 101 ? -9.866 9.446 4.089 1.00 91.62 101 TRP A C 1
ATOM 755 O O . TRP A 1 101 ? -11.030 9.051 3.988 1.00 91.62 101 TRP A O 1
ATOM 765 N N . ASN A 1 102 ? -9.547 10.592 4.701 1.00 88.69 102 ASN A N 1
ATOM 766 C CA . ASN A 1 102 ? -10.470 11.345 5.562 1.00 88.69 102 ASN A CA 1
ATOM 767 C C . ASN A 1 102 ? -11.822 11.696 4.924 1.00 88.69 102 ASN A C 1
ATOM 769 O O . ASN A 1 102 ? -12.835 11.690 5.619 1.00 88.69 102 ASN A O 1
ATOM 773 N N . SER A 1 103 ? -11.866 12.011 3.626 1.00 88.81 103 SER A N 1
ATOM 774 C CA . SER A 1 103 ? -13.138 12.295 2.949 1.00 88.81 103 SER A CA 1
ATOM 775 C C . SER A 1 103 ? -13.894 11.035 2.517 1.00 88.81 103 SER A C 1
ATOM 777 O O . SER A 1 103 ? -15.118 11.085 2.440 1.00 88.81 103 SER A O 1
ATOM 779 N N . GLN A 1 104 ? -13.212 9.904 2.295 1.00 90.44 104 GLN A N 1
ATOM 780 C CA . GLN A 1 104 ? -13.852 8.624 1.963 1.00 90.44 104 GLN A CA 1
ATOM 781 C C . GLN A 1 104 ? -14.433 7.918 3.195 1.00 90.44 104 GLN A C 1
ATOM 783 O O . GLN A 1 104 ? -15.487 7.298 3.090 1.00 90.44 104 GLN A O 1
ATOM 788 N N . LYS A 1 105 ? -13.757 7.994 4.350 1.00 91.00 105 LYS A N 1
ATOM 789 C CA . LYS A 1 105 ? -14.174 7.442 5.658 1.00 91.00 105 LYS A CA 1
ATOM 790 C C . LYS A 1 105 ? -14.374 5.930 5.773 1.00 91.00 105 LYS A C 1
ATOM 792 O O . LYS A 1 105 ? -14.638 5.436 6.866 1.00 91.00 105 LYS A O 1
ATOM 797 N N . LYS A 1 106 ? -14.252 5.188 4.681 1.00 92.94 106 LYS A N 1
ATOM 798 C CA . LYS A 1 106 ? -14.391 3.731 4.624 1.00 92.94 106 LYS A CA 1
ATOM 799 C C . LYS A 1 106 ? -13.280 3.143 3.772 1.00 92.94 106 LYS A C 1
ATOM 801 O O . LYS A 1 106 ? -12.721 3.842 2.926 1.00 92.94 106 LYS A O 1
ATOM 806 N N . VAL A 1 107 ? -12.985 1.865 3.968 1.00 94.62 107 VAL A N 1
ATOM 807 C CA . VAL A 1 107 ? -12.026 1.152 3.120 1.00 94.62 107 VAL A CA 1
ATOM 808 C C . VAL A 1 107 ? -12.726 0.726 1.838 1.00 94.62 107 VAL A C 1
ATOM 810 O O . VAL A 1 107 ? -13.739 0.023 1.898 1.00 94.62 107 VAL A O 1
ATOM 813 N N . LEU A 1 108 ? -12.199 1.160 0.693 1.00 94.94 108 LEU A N 1
ATOM 814 C CA . LEU A 1 108 ? -12.692 0.795 -0.634 1.00 94.94 108 LEU A CA 1
ATOM 815 C C . LEU A 1 108 ? -11.593 0.145 -1.466 1.00 94.94 108 LEU A C 1
ATOM 817 O O . LEU A 1 108 ? -10.405 0.371 -1.249 1.00 94.94 108 LEU A O 1
ATOM 821 N N . GLN A 1 109 ? -12.023 -0.641 -2.452 1.00 96.38 109 GLN A N 1
ATOM 822 C CA . GLN A 1 109 ? -11.151 -1.112 -3.515 1.00 96.38 109 GLN A CA 1
ATOM 823 C C . GLN A 1 109 ? -11.061 -0.064 -4.619 1.00 96.38 109 GLN A C 1
ATOM 825 O O . GLN A 1 109 ? -12.088 0.422 -5.096 1.00 96.38 109 GLN A O 1
ATOM 830 N N . ARG A 1 110 ? -9.846 0.229 -5.081 1.00 95.19 110 ARG A N 1
ATOM 831 C CA . ARG A 1 110 ? -9.628 1.032 -6.289 1.00 95.19 110 ARG A CA 1
ATOM 832 C C . ARG A 1 110 ? -8.355 0.626 -7.020 1.00 95.19 110 ARG A C 1
ATOM 834 O O . ARG A 1 110 ? -7.519 -0.089 -6.475 1.00 95.19 110 ARG A O 1
ATOM 841 N N . VAL A 1 111 ? -8.220 1.109 -8.252 1.00 95.81 111 VAL A N 1
ATOM 842 C CA . VAL A 1 111 ? -7.023 0.918 -9.078 1.00 95.81 111 VAL A CA 1
ATOM 843 C C . VAL A 1 111 ? -6.196 2.200 -9.083 1.00 95.81 111 VAL A C 1
ATOM 845 O O . VAL A 1 111 ? -6.689 3.266 -9.457 1.00 95.81 111 VAL A O 1
ATOM 848 N N . LEU A 1 112 ? -4.933 2.084 -8.688 1.00 94.06 112 LEU A N 1
ATOM 849 C CA . LEU A 1 112 ? -3.900 3.101 -8.846 1.00 94.06 112 LEU A CA 1
ATOM 850 C C . LEU A 1 112 ? -3.252 2.903 -10.214 1.00 94.06 112 LEU A C 1
ATOM 852 O O . LEU A 1 112 ? -2.418 2.015 -10.385 1.00 94.06 112 LEU A O 1
ATOM 856 N N . ARG A 1 113 ? -3.671 3.697 -11.200 1.00 94.38 113 ARG A N 1
ATOM 857 C CA . ARG A 1 113 ? -3.187 3.555 -12.579 1.00 94.38 113 ARG A CA 1
ATOM 858 C C . ARG A 1 113 ? -1.713 3.931 -12.683 1.00 94.38 113 ARG A C 1
ATOM 860 O O . ARG A 1 113 ? -1.271 4.879 -12.029 1.00 94.38 113 ARG A O 1
ATOM 867 N N . TYR A 1 114 ? -0.977 3.229 -13.535 1.00 91.44 114 TYR A N 1
ATOM 868 C CA . TYR A 1 114 ? 0.328 3.699 -13.984 1.00 91.44 114 TYR A CA 1
ATOM 869 C C . TYR A 1 114 ? 0.132 4.864 -14.956 1.00 91.44 114 TYR A C 1
ATOM 871 O O . TYR A 1 114 ? -0.710 4.803 -15.852 1.00 91.44 114 TYR A O 1
ATOM 879 N N . THR A 1 115 ? 0.875 5.951 -14.761 1.00 89.25 115 THR A N 1
ATOM 880 C CA . THR A 1 115 ? 0.844 7.109 -15.667 1.00 89.25 115 THR A CA 1
ATOM 881 C C . THR A 1 115 ? 2.258 7.572 -15.982 1.00 89.25 115 THR A C 1
ATOM 883 O O . THR A 1 115 ? 3.144 7.416 -15.152 1.00 89.25 115 THR A O 1
ATOM 886 N N . GLU A 1 116 ? 2.483 8.210 -17.129 1.00 82.56 116 GLU A N 1
ATOM 887 C CA . GLU A 1 116 ? 3.807 8.730 -17.535 1.00 82.56 116 GLU A CA 1
ATOM 888 C C . GLU A 1 116 ? 4.310 9.916 -16.680 1.00 82.56 116 GLU A C 1
ATOM 890 O O . GLU A 1 116 ? 5.332 10.532 -16.975 1.00 82.56 116 GLU A O 1
ATOM 895 N N . SER A 1 117 ? 3.596 10.271 -15.607 1.00 81.19 117 SER A N 1
ATOM 896 C CA . SER A 1 117 ? 3.996 11.348 -14.704 1.00 81.19 117 SER A CA 1
ATOM 897 C C . SER A 1 117 ? 5.248 10.973 -13.917 1.00 81.19 117 SER A C 1
ATOM 899 O O . SER A 1 117 ? 5.253 9.994 -13.168 1.00 81.19 117 SER A O 1
ATOM 901 N N . THR A 1 118 ? 6.265 11.827 -14.004 1.00 74.56 118 THR A N 1
ATOM 902 C CA . THR A 1 118 ? 7.490 11.763 -13.193 1.00 74.56 118 THR A CA 1
ATOM 903 C C . THR A 1 118 ? 7.336 12.443 -11.832 1.00 74.56 118 THR A C 1
ATOM 905 O O . THR A 1 118 ? 8.174 12.268 -10.952 1.00 74.56 118 THR A O 1
ATOM 908 N N . THR A 1 119 ? 6.247 13.186 -11.613 1.00 77.81 119 THR A N 1
ATOM 909 C CA . THR A 1 119 ? 5.938 13.799 -10.317 1.00 77.81 119 THR A CA 1
ATOM 910 C C . THR A 1 119 ? 5.243 12.802 -9.396 1.00 77.81 119 THR A C 1
ATOM 912 O O . THR A 1 119 ? 4.260 12.167 -9.802 1.00 77.81 119 THR A O 1
ATOM 915 N N . ARG A 1 120 ? 5.727 12.708 -8.146 1.00 76.75 120 ARG A N 1
ATOM 916 C CA . ARG A 1 120 ? 5.144 11.871 -7.090 1.00 76.75 120 ARG A CA 1
ATOM 917 C C . ARG A 1 120 ? 3.661 12.195 -6.934 1.00 76.75 120 ARG A C 1
ATOM 919 O O . ARG A 1 120 ? 3.267 13.343 -6.761 1.00 76.75 120 ARG A O 1
ATOM 926 N N . SER A 1 121 ? 2.826 11.167 -7.017 1.00 83.00 121 SER A N 1
ATOM 927 C CA . SER A 1 121 ? 1.379 11.308 -6.892 1.00 83.00 121 SER A CA 1
ATOM 928 C C . SER A 1 121 ? 0.808 10.135 -6.118 1.00 83.00 121 SER A C 1
ATOM 930 O O . SER A 1 121 ? 1.054 8.979 -6.456 1.00 83.00 121 SER A O 1
ATOM 932 N N . VAL A 1 122 ? -0.025 10.444 -5.123 1.00 85.75 122 VAL A N 1
ATOM 933 C CA . VAL A 1 122 ? -0.731 9.462 -4.279 1.00 85.75 122 VAL A CA 1
ATOM 934 C C . VAL A 1 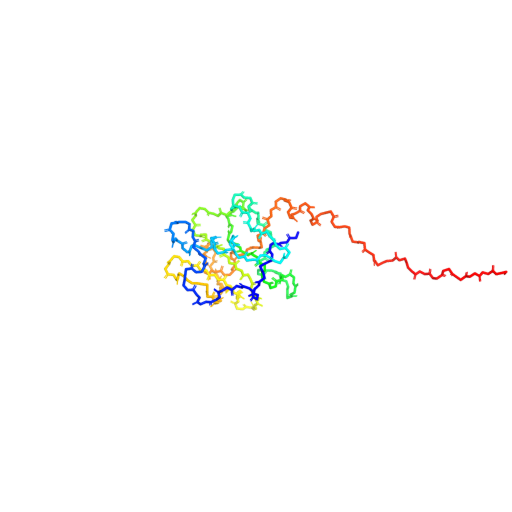122 ? -1.666 8.537 -5.064 1.00 85.75 122 VAL A C 1
ATOM 936 O O . VAL A 1 122 ? -2.106 7.515 -4.545 1.00 85.75 122 VAL A O 1
ATOM 939 N N . ASN A 1 123 ? -1.989 8.901 -6.307 1.00 87.94 123 ASN A N 1
ATOM 940 C CA . ASN A 1 123 ? -2.892 8.161 -7.185 1.00 87.94 123 ASN A CA 1
ATOM 941 C C . ASN A 1 123 ? -2.173 7.462 -8.346 1.00 87.94 123 ASN A C 1
ATOM 943 O O . ASN A 1 123 ? -2.840 6.814 -9.150 1.00 87.94 123 ASN A O 1
ATOM 947 N N . ASN A 1 124 ? -0.849 7.606 -8.457 1.00 89.00 124 ASN A N 1
ATOM 948 C CA . ASN A 1 124 ? -0.067 6.987 -9.521 1.00 89.00 124 ASN A CA 1
ATOM 949 C C . ASN A 1 124 ? 0.648 5.742 -8.987 1.00 89.00 124 ASN A C 1
ATOM 951 O O . ASN A 1 124 ? 1.487 5.837 -8.090 1.00 89.00 124 ASN A O 1
ATOM 955 N N . GLY A 1 125 ? 0.348 4.587 -9.582 1.00 89.19 125 GLY A N 1
ATOM 956 C CA . GLY A 1 125 ? 0.939 3.301 -9.213 1.00 89.19 125 GLY A CA 1
ATOM 957 C C . GLY A 1 125 ? 2.469 3.253 -9.334 1.00 89.19 125 GLY A C 1
ATOM 958 O O . GLY A 1 125 ? 3.098 2.435 -8.671 1.00 89.19 125 GLY A O 1
ATOM 959 N N . ASN A 1 126 ? 3.089 4.155 -10.107 1.00 90.62 126 ASN A N 1
ATOM 960 C CA . ASN A 1 126 ? 4.550 4.239 -10.254 1.00 90.62 126 ASN A CA 1
ATOM 961 C C . ASN A 1 126 ? 5.283 4.667 -8.971 1.00 90.62 126 ASN A C 1
ATOM 963 O O . ASN A 1 126 ? 6.505 4.602 -8.913 1.00 90.62 126 ASN A O 1
ATOM 967 N N . PHE A 1 127 ? 4.572 5.154 -7.954 1.00 92.12 127 PHE A N 1
ATOM 968 C CA . PHE A 1 127 ? 5.189 5.660 -6.725 1.00 92.12 127 PHE A CA 1
ATOM 969 C C . PHE A 1 127 ? 4.894 4.777 -5.519 1.00 92.12 127 PHE A C 1
ATOM 971 O O . PHE A 1 127 ? 4.833 5.278 -4.401 1.00 92.12 127 PHE A O 1
ATOM 978 N N . PHE A 1 128 ? 4.685 3.477 -5.725 1.00 94.81 128 PHE A N 1
ATOM 979 C CA . PHE A 1 128 ? 4.402 2.545 -4.639 1.00 94.81 128 PHE A CA 1
ATOM 980 C C . PHE A 1 128 ? 5.504 1.503 -4.483 1.00 94.81 128 PHE A C 1
ATOM 982 O O . PHE A 1 128 ? 5.932 0.853 -5.438 1.00 94.81 128 PHE A O 1
ATOM 989 N N . TRP A 1 129 ? 5.932 1.329 -3.237 1.00 95.69 129 TRP A N 1
ATOM 990 C CA . TRP A 1 129 ? 6.911 0.336 -2.811 1.00 95.69 129 TRP A CA 1
ATOM 991 C C . TRP A 1 129 ? 6.348 -0.472 -1.650 1.00 95.69 129 TRP A C 1
ATOM 993 O O . TRP A 1 129 ? 5.510 0.017 -0.888 1.00 95.69 129 TRP A O 1
ATOM 1003 N N . VAL A 1 130 ? 6.820 -1.705 -1.507 1.00 95.94 130 VAL A N 1
ATOM 1004 C CA . VAL A 1 130 ? 6.517 -2.553 -0.355 1.00 95.94 130 VAL A CA 1
ATOM 1005 C C . VAL A 1 130 ? 7.054 -1.896 0.912 1.00 95.94 130 VAL A C 1
ATOM 1007 O O . VAL A 1 130 ? 8.186 -1.409 0.939 1.00 95.94 130 VAL A O 1
ATOM 1010 N N . VAL A 1 131 ? 6.228 -1.865 1.958 1.00 94.62 131 VAL A N 1
ATOM 1011 C CA . VAL A 1 131 ? 6.627 -1.355 3.269 1.00 94.62 131 VAL A CA 1
ATOM 1012 C C . VAL A 1 131 ? 7.388 -2.432 4.023 1.00 94.62 131 VAL A C 1
ATOM 1014 O O . VAL A 1 131 ? 6.862 -3.507 4.322 1.00 94.62 131 VAL A O 1
ATOM 1017 N N . GLU A 1 132 ? 8.615 -2.095 4.391 1.00 91.38 132 GLU A N 1
ATOM 1018 C CA . GLU A 1 132 ? 9.481 -2.911 5.229 1.00 91.38 132 GLU A CA 1
ATOM 1019 C C . GLU A 1 132 ? 9.961 -2.102 6.445 1.00 91.38 132 GLU A C 1
ATOM 1021 O O . GLU A 1 132 ? 9.681 -0.916 6.595 1.00 91.38 132 GLU A O 1
ATOM 1026 N N . THR A 1 133 ? 10.684 -2.753 7.346 1.00 87.19 133 THR A N 1
ATOM 1027 C CA . THR A 1 133 ? 11.413 -2.164 8.473 1.00 87.19 133 THR A CA 1
ATOM 1028 C C . THR A 1 133 ? 12.802 -2.782 8.549 1.00 87.19 133 THR A C 1
ATOM 1030 O O . THR A 1 133 ? 13.043 -3.852 7.992 1.00 87.19 133 THR A O 1
ATOM 1033 N N . ALA A 1 134 ? 13.706 -2.172 9.317 1.00 79.62 134 ALA A N 1
ATOM 1034 C CA . ALA A 1 134 ? 15.021 -2.760 9.573 1.00 79.62 134 ALA A CA 1
ATOM 1035 C C . ALA A 1 134 ? 14.930 -4.211 10.093 1.00 79.62 134 ALA A C 1
ATOM 1037 O O . ALA A 1 134 ? 15.698 -5.065 9.662 1.00 79.62 134 ALA A O 1
ATOM 1038 N N . ALA A 1 135 ? 13.945 -4.516 10.946 1.00 73.31 135 ALA A N 1
ATOM 1039 C CA . ALA A 1 135 ? 13.720 -5.864 11.467 1.00 73.31 135 ALA A CA 1
ATOM 1040 C C . ALA A 1 135 ? 13.242 -6.849 10.387 1.00 73.31 135 ALA A C 1
ATOM 1042 O O . ALA A 1 135 ? 13.711 -7.983 10.323 1.00 73.31 135 ALA A O 1
ATOM 1043 N N . THR A 1 136 ? 12.333 -6.432 9.500 1.00 72.81 136 THR A N 1
ATOM 1044 C CA . THR A 1 136 ? 11.845 -7.315 8.429 1.00 72.81 136 THR A CA 1
ATOM 1045 C C . THR A 1 136 ? 12.900 -7.580 7.363 1.00 72.81 136 THR A C 1
ATOM 1047 O O . THR A 1 136 ? 12.873 -8.659 6.767 1.00 72.81 136 THR A O 1
ATOM 1050 N N . VAL A 1 137 ? 13.789 -6.608 7.133 1.00 70.56 137 VAL A N 1
ATOM 1051 C CA . VAL A 1 137 ? 14.938 -6.705 6.225 1.00 70.56 137 VAL A CA 1
ATOM 1052 C C . VAL A 1 137 ? 16.013 -7.613 6.825 1.00 70.56 137 VAL A C 1
ATOM 1054 O O . VAL A 1 137 ? 16.469 -8.530 6.151 1.00 70.56 137 VAL A O 1
ATOM 1057 N N . ALA A 1 138 ? 16.353 -7.437 8.106 1.00 65.50 138 ALA A N 1
ATOM 1058 C CA . ALA A 1 138 ? 17.291 -8.312 8.812 1.00 65.50 138 ALA A CA 1
ATOM 1059 C C . ALA A 1 138 ? 16.817 -9.774 8.817 1.00 65.50 138 ALA A C 1
ATOM 1061 O O . ALA A 1 138 ? 17.588 -10.661 8.470 1.00 65.50 138 ALA A O 1
ATOM 1062 N N . ASN A 1 139 ? 15.531 -10.018 9.096 1.00 60.88 139 ASN A N 1
ATOM 1063 C CA . ASN A 1 139 ? 14.976 -11.374 9.088 1.00 60.88 139 ASN A CA 1
ATOM 1064 C C . ASN A 1 139 ? 14.995 -12.029 7.698 1.00 60.88 139 ASN A C 1
ATOM 1066 O O . ASN A 1 139 ? 15.125 -13.244 7.606 1.00 60.88 139 ASN A O 1
ATOM 1070 N N . ALA A 1 140 ? 14.874 -11.243 6.621 1.00 59.88 140 ALA A N 1
ATOM 1071 C CA . ALA A 1 140 ? 14.995 -11.756 5.255 1.00 59.88 140 ALA A CA 1
ATOM 1072 C C . ALA A 1 140 ? 16.447 -12.115 4.891 1.00 59.88 140 ALA A C 1
ATOM 1074 O O . ALA A 1 140 ? 16.663 -13.008 4.083 1.00 59.88 140 ALA A O 1
ATOM 1075 N N . MET A 1 141 ? 17.442 -11.456 5.499 1.00 57.50 141 MET A N 1
ATOM 1076 C CA . MET A 1 141 ? 18.858 -11.806 5.316 1.00 57.50 141 MET A CA 1
ATOM 1077 C C . MET A 1 141 ? 19.290 -13.022 6.147 1.00 57.50 141 MET A C 1
ATOM 1079 O O . MET A 1 141 ? 20.330 -13.610 5.865 1.00 57.50 141 MET A O 1
ATOM 1083 N N . THR A 1 142 ? 18.521 -13.390 7.174 1.00 53.28 142 THR A N 1
ATOM 1084 C CA . THR A 1 142 ? 18.812 -14.540 8.042 1.00 53.28 142 THR A 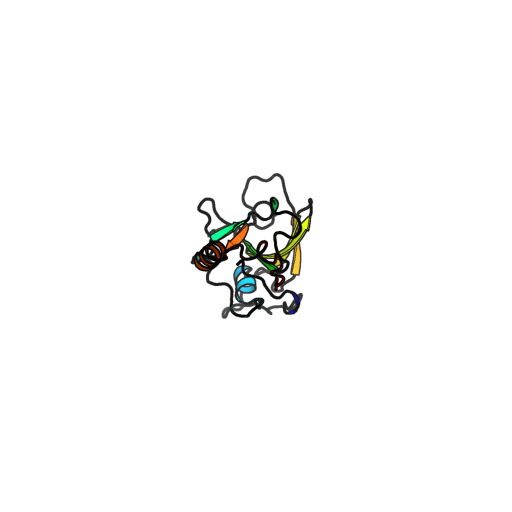CA 1
ATOM 1085 C C . THR A 1 142 ? 18.030 -15.802 7.693 1.00 53.28 142 THR A C 1
ATOM 1087 O O . THR A 1 142 ? 18.274 -16.814 8.340 1.00 53.28 142 THR A O 1
ATOM 1090 N N . GLU A 1 143 ? 17.101 -15.785 6.728 1.00 44.81 143 GLU A N 1
ATOM 1091 C CA . GLU A 1 143 ? 16.541 -17.031 6.184 1.00 44.81 143 GLU A CA 1
ATOM 1092 C C . GLU A 1 143 ? 17.622 -17.710 5.329 1.00 44.81 143 GLU A C 1
ATOM 1094 O O . GLU A 1 143 ? 17.961 -17.200 4.259 1.00 44.81 143 GLU A O 1
ATOM 1099 N N . PRO A 1 144 ? 18.207 -18.840 5.770 1.00 47.41 144 PRO A N 1
ATOM 1100 C CA . PRO A 1 144 ? 19.060 -19.607 4.888 1.00 47.41 144 PRO A CA 1
ATOM 1101 C C . PRO A 1 144 ? 18.161 -20.290 3.855 1.00 47.41 144 PRO A C 1
ATOM 1103 O O . PRO A 1 144 ? 17.105 -20.818 4.205 1.00 47.41 144 PRO A O 1
ATOM 1106 N N . GLU A 1 145 ? 18.605 -20.351 2.601 1.00 48.22 145 GLU A N 1
ATOM 1107 C CA . GLU A 1 145 ? 18.084 -21.267 1.578 1.00 48.22 145 GLU A CA 1
ATOM 1108 C C . GLU A 1 145 ? 18.286 -22.745 1.989 1.00 48.22 145 GLU A C 1
ATOM 1110 O O . GLU A 1 145 ? 18.974 -23.519 1.320 1.00 48.22 145 GLU A O 1
ATOM 1115 N N . HIS A 1 146 ? 17.720 -23.191 3.109 1.00 40.34 146 HIS A N 1
ATOM 1116 C CA . HIS A 1 146 ? 17.775 -24.593 3.479 1.00 40.34 146 HIS A CA 1
ATOM 1117 C C . HIS A 1 146 ? 16.690 -25.364 2.727 1.00 40.34 146 HIS A C 1
ATOM 1119 O O . HIS A 1 146 ? 15.508 -25.331 3.063 1.00 40.34 146 HIS A O 1
ATOM 1125 N N . GLN A 1 147 ? 17.167 -26.138 1.747 1.00 46.09 147 GLN A N 1
ATOM 1126 C CA . GLN A 1 147 ? 17.001 -27.600 1.686 1.00 46.09 147 GLN A CA 1
ATOM 1127 C C . GLN A 1 147 ? 16.504 -28.122 0.328 1.00 46.09 147 GLN A C 1
ATOM 1129 O O . GLN A 1 147 ? 15.459 -28.757 0.210 1.00 46.09 147 GLN A O 1
ATOM 1134 N N . LYS A 1 148 ? 17.323 -27.945 -0.715 1.00 48.78 148 LYS A N 1
ATOM 1135 C CA . LYS A 1 148 ? 17.334 -28.848 -1.877 1.00 48.78 148 LYS A CA 1
ATOM 1136 C C . LYS A 1 148 ? 18.746 -29.355 -2.141 1.00 48.78 148 LYS A C 1
ATOM 1138 O O . LYS A 1 148 ? 19.382 -28.901 -3.075 1.00 48.78 148 LYS A O 1
ATOM 1143 N N . MET A 1 149 ? 19.221 -30.280 -1.311 1.00 47.66 149 MET A N 1
ATOM 1144 C CA . MET A 1 149 ? 20.251 -31.283 -1.633 1.00 47.66 149 MET A CA 1
ATOM 1145 C C . MET A 1 149 ? 20.644 -31.965 -0.326 1.00 47.66 149 MET A C 1
ATOM 1147 O O . MET A 1 149 ? 21.387 -31.380 0.438 1.00 47.66 149 MET A O 1
ATOM 1151 N N . PHE A 1 150 ? 20.071 -33.134 -0.035 1.00 48.50 150 PHE A N 1
ATOM 1152 C CA . PHE A 1 150 ? 20.675 -34.260 0.706 1.00 48.50 150 PHE A CA 1
ATOM 1153 C C . PHE A 1 150 ? 19.566 -35.260 1.064 1.00 48.50 150 PHE A C 1
ATOM 1155 O O . PHE A 1 150 ? 19.132 -35.357 2.202 1.00 48.50 150 PHE A O 1
ATOM 1162 N N . CYS A 1 151 ? 19.098 -35.999 0.058 1.00 43.84 151 CYS A N 1
ATOM 1163 C CA . CYS A 1 151 ? 18.484 -37.316 0.230 1.00 43.84 151 CYS A CA 1
ATOM 1164 C C . CYS A 1 151 ? 18.951 -38.177 -0.951 1.00 43.84 151 CYS A C 1
ATOM 1166 O O . CYS A 1 151 ? 18.249 -38.318 -1.949 1.00 43.84 151 CYS A O 1
ATOM 1168 N N . GLY A 1 152 ? 20.185 -38.674 -0.866 1.00 41.84 152 GLY A N 1
ATOM 1169 C CA . GLY A 1 152 ? 20.669 -39.805 -1.659 1.00 41.84 152 GLY A CA 1
ATOM 1170 C C . GLY A 1 152 ? 20.737 -41.029 -0.738 1.00 41.84 152 GLY A C 1
ATOM 1171 O O . GLY A 1 152 ? 21.174 -40.871 0.404 1.00 41.84 152 GLY A O 1
ATOM 1172 N N . PRO A 1 153 ? 20.254 -42.208 -1.160 1.00 55.56 153 PRO A N 1
ATOM 1173 C CA . PRO A 1 153 ? 19.991 -43.313 -0.248 1.00 55.56 153 PRO A CA 1
ATOM 1174 C C . PRO A 1 153 ? 21.287 -44.005 0.185 1.00 55.56 153 PRO A C 1
ATOM 1176 O O . PRO A 1 153 ? 22.013 -44.559 -0.636 1.00 55.56 153 PRO A O 1
ATOM 1179 N N . TYR A 1 154 ? 21.538 -44.031 1.494 1.00 42.97 154 TYR A N 1
ATOM 1180 C CA . TYR A 1 154 ? 22.327 -45.097 2.104 1.00 42.97 154 TYR A CA 1
ATOM 1181 C C . TYR A 1 154 ? 21.493 -46.385 2.036 1.00 42.97 154 TYR A C 1
ATOM 1183 O O . TYR A 1 154 ? 20.505 -46.525 2.756 1.00 42.97 154 TYR A O 1
ATOM 1191 N N . GLY A 1 155 ? 21.866 -47.298 1.142 1.00 44.50 155 GLY A N 1
ATOM 1192 C CA . GLY A 1 155 ? 21.506 -48.714 1.238 1.00 44.50 155 GLY A CA 1
ATOM 1193 C C . GLY A 1 155 ? 22.612 -49.469 1.986 1.00 44.50 155 GLY A C 1
ATOM 1194 O O . GLY A 1 155 ? 23.777 -49.091 1.845 1.00 44.50 155 GLY A O 1
ATOM 1195 N N . PRO A 1 156 ? 22.294 -50.495 2.795 1.00 54.62 156 PRO A N 1
ATOM 1196 C CA . PRO A 1 156 ? 23.308 -51.279 3.485 1.00 54.62 156 PRO A CA 1
ATOM 1197 C C . PRO A 1 156 ? 23.909 -52.309 2.520 1.00 54.62 156 PRO A C 1
ATOM 1199 O O . PRO A 1 156 ? 23.180 -52.934 1.750 1.00 54.62 156 PRO A O 1
ATOM 1202 N N . SER A 1 157 ? 25.223 -52.506 2.575 1.00 50.66 157 SER A N 1
ATOM 1203 C CA . SER A 1 157 ? 25.869 -53.705 2.036 1.00 50.66 157 SER A CA 1
ATOM 1204 C C . SER A 1 157 ? 26.419 -54.515 3.204 1.00 50.66 157 SER A C 1
ATOM 1206 O O . SER A 1 157 ? 27.323 -54.048 3.904 1.00 50.66 157 SER A O 1
ATOM 1208 N N . GLU A 1 158 ? 25.800 -55.677 3.411 1.00 45.31 158 GLU A N 1
ATOM 1209 C CA . GLU A 1 158 ? 26.365 -56.849 4.090 1.00 45.31 158 GLU A CA 1
ATOM 1210 C C . GLU A 1 158 ? 27.632 -57.355 3.382 1.00 45.31 158 GLU A C 1
ATOM 1212 O O . GLU A 1 158 ? 27.751 -57.141 2.150 1.00 45.31 158 GLU A O 1
#

Sequence (158 aa):
MPFVVDVSKVQLNVEGAYKNGKGNTECVVFVQQAPLVGGGSVPGTSLWKKGKYVKDAKAGEIAKGTVIATFDDNGNYPADQRHAAVYISQDDNGITVYDQWNSQKKVLQRVLRYTESTTRSVNNGNFFWVVETAATVANAMTEPEHQKMFCGPYGPSE

Nearest PDB structures (foldseek):
  6win-assembly1_A  TM=6.754E-01  e=1.984E-08  Salmonella enterica subsp. enterica serovar Typhi
  4f88-assembly1_1  TM=4.912E-01  e=6.933E-02  Fischettivirus C1
  1g8x-assembly1_B  TM=3.718E-01  e=2.337E+00  Dictyostelium discoideum
  4ova-assembly1_C  TM=4.098E-01  e=5.630E+00  Homo sapiens

Secondary structure (DSSP, 8-state):
---BB-GGG--BT-TTSS--TTS---HHHHHHHSPBTTS-----GGG-EEEEETTTPPTTTS-TTBEEE---TTSS--SSS--EEEEEEEETTEEEEEE--TTT-SBEEEEEE--S--S--TT-GGG-EEEE-HHHHHHHHS-----SS---------

Mean predicted aligned error: 8.2 Å

Foldseek 3Di:
DFWFAPPVPFDFPDFLPQADPVSWFAQQSCQQPGATDVGDGDDDQQQWFFAAQPVPDDPPRDDQRFKKWFADPVRGQDPPQIHIWGFHGDDQFFTWTWGDGRVRRGTYTDGLGADPDPDRHNSHRRRMGGIDGPVRVVV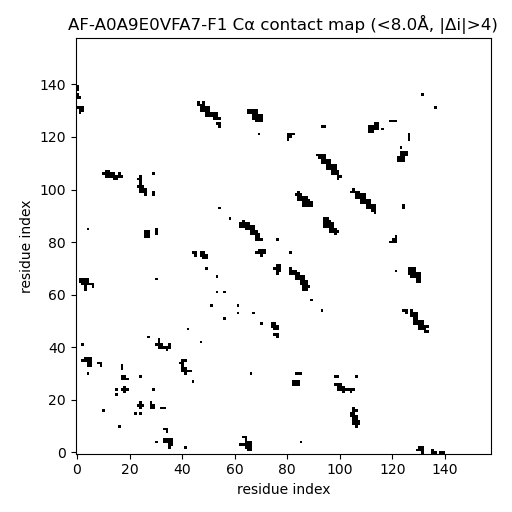VVPDPPDDDDDDDDDDDDD